Protein AF-A0A1F8WIN5-F1 (afdb_monomer_lite)

pLDDT: mean 95.8, std 5.69, range [61.94, 98.75]

Foldseek 3Di:
DQLLVVLCVLQPDPQLVVLLLQLLVLLVVLVVCCVVDVVSSVVSNVSSVVSNVVSCVVSVHDDPCVVPVCNNVSSVVNSVCVVVVPDD

Secondary structure (DSSP, 8-state):
--HHHHHHHH---HHHHHHHHHHHHHHHHHHHHTTT-HHHHHHHHHHHHHHHHHHHHHHTS--GGGT-THHHHHHHHHHHHHHTT---

Radius of gyration: 13.03 Å; chains: 1; bounding box: 26×27×37 Å

Structure (mmCIF, N/CA/C/O backbone):
data_AF-A0A1F8WIN5-F1
#
_entry.id   AF-A0A1F8WIN5-F1
#
loop_
_atom_site.group_PDB
_atom_site.id
_atom_site.type_symbol
_atom_site.label_atom_id
_atom_site.label_alt_id
_atom_site.label_comp_id
_atom_site.label_asym_id
_atom_site.label_entity_id
_atom_site.label_seq_id
_atom_site.pdbx_PDB_ins_code
_atom_site.Cartn_x
_atom_site.Cartn_y
_atom_site.Cartn_z
_atom_site.occupancy
_atom_site.B_iso_or_equiv
_atom_site.auth_seq_id
_atom_site.auth_comp_id
_atom_site.auth_asym_id
_atom_site.auth_atom_id
_atom_site.pdbx_PDB_model_nu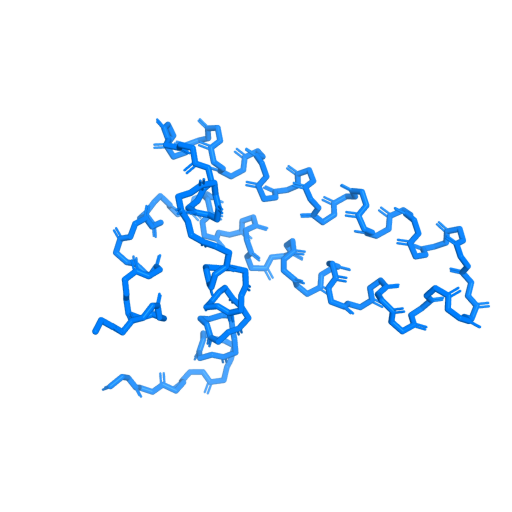m
ATOM 1 N N . MET A 1 1 ? 8.631 7.337 17.458 1.00 67.25 1 MET A N 1
ATOM 2 C CA . MET A 1 1 ? 7.398 6.898 16.776 1.00 67.25 1 MET A CA 1
ATOM 3 C C . MET A 1 1 ? 7.734 5.649 15.980 1.00 67.25 1 MET A C 1
ATOM 5 O O . MET A 1 1 ? 8.732 5.662 15.267 1.00 67.25 1 MET A O 1
ATOM 9 N N . ASN A 1 2 ? 7.012 4.550 16.188 1.00 87.88 2 ASN A N 1
ATOM 10 C CA . ASN A 1 2 ? 7.277 3.289 15.497 1.00 87.88 2 ASN A CA 1
ATOM 11 C C . ASN A 1 2 ? 6.254 3.154 14.371 1.00 87.88 2 ASN A C 1
ATOM 13 O O . ASN A 1 2 ? 5.198 2.565 14.568 1.00 87.88 2 ASN A O 1
ATOM 17 N N . PHE A 1 3 ? 6.581 3.686 13.191 1.00 93.06 3 PHE A N 1
ATOM 18 C CA . PHE A 1 3 ? 5.640 3.759 12.071 1.00 93.06 3 PHE A CA 1
ATOM 19 C C . PHE A 1 3 ? 5.021 2.406 11.691 1.00 93.06 3 PHE A C 1
ATOM 21 O O . PHE A 1 3 ? 3.891 2.379 11.220 1.00 93.06 3 PHE A O 1
ATOM 28 N N . VAL A 1 4 ? 5.734 1.287 11.885 1.00 93.56 4 VAL A N 1
ATOM 29 C CA . VAL A 1 4 ? 5.214 -0.063 11.597 1.00 93.56 4 VAL A CA 1
ATOM 30 C C . VAL A 1 4 ? 4.170 -0.494 12.630 1.00 93.56 4 VAL A C 1
ATOM 32 O O . VAL A 1 4 ? 3.168 -1.109 12.266 1.00 93.56 4 VAL A O 1
ATOM 35 N N . GLU A 1 5 ? 4.382 -0.162 13.905 1.00 91.12 5 GLU A N 1
ATOM 36 C CA . GLU A 1 5 ? 3.387 -0.395 14.958 1.00 91.12 5 GLU A CA 1
ATOM 37 C C . GLU A 1 5 ? 2.162 0.500 14.740 1.00 91.12 5 GLU A C 1
ATOM 39 O O . GLU A 1 5 ? 1.030 0.014 14.703 1.00 91.12 5 GLU A O 1
ATOM 44 N N . ASP A 1 6 ? 2.397 1.786 14.474 1.00 93.38 6 ASP A N 1
ATOM 45 C CA . ASP A 1 6 ? 1.346 2.766 14.200 1.00 93.38 6 ASP A CA 1
ATOM 46 C C . ASP A 1 6 ? 0.516 2.355 12.972 1.00 93.38 6 ASP A C 1
ATOM 48 O O . ASP A 1 6 ? -0.711 2.446 12.983 1.00 93.38 6 ASP A O 1
ATOM 52 N N . TYR A 1 7 ? 1.155 1.798 11.934 1.00 93.25 7 TYR A N 1
ATOM 53 C CA . TYR A 1 7 ? 0.476 1.286 10.740 1.00 93.25 7 TYR A CA 1
ATOM 54 C C . TYR A 1 7 ? -0.604 0.250 11.080 1.00 93.25 7 TYR A C 1
ATOM 56 O O . TYR A 1 7 ? -1.707 0.293 10.530 1.00 93.25 7 TYR A O 1
ATOM 64 N N . ASN A 1 8 ? -0.316 -0.664 12.011 1.00 90.81 8 ASN A N 1
ATOM 65 C CA . ASN A 1 8 ? -1.259 -1.698 12.432 1.00 90.81 8 ASN A CA 1
ATOM 66 C C . ASN A 1 8 ? -2.451 -1.121 13.217 1.00 90.81 8 ASN A C 1
ATOM 68 O O . ASN A 1 8 ? -3.551 -1.681 13.171 1.00 90.81 8 ASN A O 1
ATOM 72 N N . GLN A 1 9 ? -2.234 -0.011 13.928 1.00 91.38 9 GLN A N 1
ATOM 73 C CA . GLN A 1 9 ? -3.260 0.676 14.711 1.00 91.38 9 GLN A CA 1
ATOM 74 C C . GLN A 1 9 ? -4.171 1.555 13.852 1.00 91.38 9 GLN A C 1
ATOM 76 O O . GLN A 1 9 ? -5.357 1.659 14.158 1.00 91.38 9 GLN A O 1
ATOM 81 N N . ILE A 1 10 ? -3.649 2.159 12.781 1.00 93.25 10 ILE A N 1
ATOM 82 C CA . ILE A 1 10 ? -4.425 3.053 11.905 1.00 93.25 10 ILE A CA 1
ATOM 83 C C . ILE A 1 10 ? -5.192 2.312 10.795 1.00 93.25 10 ILE A C 1
ATOM 85 O O . ILE A 1 10 ? -6.151 2.874 10.272 1.00 93.25 10 ILE A O 1
ATOM 89 N N . HIS A 1 11 ? -4.835 1.056 10.493 1.00 95.69 11 HIS A N 1
ATOM 90 C CA . HIS A 1 11 ? -5.581 0.158 9.597 1.00 95.69 11 HIS A CA 1
ATOM 91 C C . HIS A 1 11 ? -6.192 -0.971 10.427 1.00 95.69 11 HIS A C 1
ATOM 93 O O . HIS A 1 11 ? -5.522 -1.972 10.690 1.00 95.69 11 HIS A O 1
ATOM 99 N N . GLN A 1 12 ? -7.437 -0.824 10.886 1.00 95.31 12 GLN A N 1
ATOM 100 C CA . GLN A 1 12 ? -8.091 -1.826 11.743 1.00 95.31 12 GLN A CA 1
ATOM 101 C C . GLN A 1 12 ? -9.123 -2.664 10.998 1.00 95.31 12 GLN A C 1
ATOM 103 O O . GLN A 1 12 ? -9.347 -3.818 11.372 1.00 95.31 12 GLN A O 1
ATOM 108 N N . ASN A 1 13 ? -9.710 -2.120 9.930 1.00 97.69 13 ASN A N 1
ATOM 109 C CA . ASN A 1 13 ? -10.732 -2.806 9.161 1.00 97.69 13 ASN A CA 1
ATOM 110 C C . ASN A 1 13 ? -10.138 -4.069 8.491 1.00 97.69 13 ASN A C 1
ATOM 112 O O . ASN A 1 13 ? -9.095 -3.992 7.829 1.00 97.69 13 ASN A O 1
ATOM 116 N N . PRO A 1 14 ? -10.773 -5.248 8.641 1.00 97.44 14 PRO A N 1
ATOM 117 C CA . PRO A 1 14 ? -10.262 -6.492 8.069 1.00 97.44 14 PRO A CA 1
ATOM 118 C C . PRO A 1 14 ? -10.216 -6.477 6.535 1.00 97.44 14 PRO A C 1
ATOM 120 O O . PRO A 1 14 ? -9.284 -7.036 5.961 1.00 97.44 14 PRO A O 1
ATOM 123 N N . VAL A 1 15 ? -11.164 -5.805 5.872 1.00 98.12 15 VAL A N 1
ATOM 124 C CA . VAL A 1 15 ? -11.189 -5.643 4.408 1.00 98.12 15 VAL A CA 1
ATOM 125 C C . VAL A 1 15 ? -10.020 -4.775 3.956 1.00 98.12 15 VAL A C 1
ATOM 127 O O . VAL A 1 15 ? -9.310 -5.146 3.024 1.00 98.12 15 VAL A O 1
ATOM 130 N N . ASN A 1 16 ? -9.759 -3.672 4.663 1.00 98.38 16 ASN A N 1
ATOM 131 C CA . ASN A 1 16 ? -8.608 -2.811 4.401 1.00 98.38 16 ASN A CA 1
ATOM 132 C C . ASN A 1 16 ? -7.294 -3.605 4.493 1.00 98.38 16 ASN A C 1
ATOM 134 O O . ASN A 1 16 ? -6.528 -3.682 3.533 1.00 98.38 16 ASN A O 1
ATOM 138 N N . ARG A 1 17 ? -7.088 -4.311 5.611 1.00 97.56 17 ARG A N 1
ATOM 139 C CA . ARG A 1 17 ? -5.906 -5.163 5.811 1.00 97.56 17 ARG A CA 1
ATOM 140 C C . ARG A 1 17 ? -5.763 -6.229 4.725 1.00 97.56 17 ARG A C 1
ATOM 142 O O . ARG A 1 17 ? -4.654 -6.441 4.247 1.00 97.56 17 ARG A O 1
ATOM 149 N N . ALA A 1 18 ? -6.850 -6.892 4.330 1.00 98.25 18 ALA A N 1
ATOM 150 C CA . ALA A 1 18 ? -6.820 -7.915 3.286 1.00 98.25 18 ALA A CA 1
ATOM 151 C C . ALA A 1 18 ? -6.416 -7.333 1.924 1.00 98.25 18 ALA A C 1
ATOM 153 O O . ALA A 1 18 ? -5.541 -7.878 1.253 1.00 98.25 18 ALA A O 1
ATOM 154 N N . LEU A 1 19 ? -6.992 -6.192 1.543 1.00 98.56 19 LEU A N 1
ATOM 155 C CA . LEU A 1 19 ? -6.647 -5.520 0.295 1.00 98.56 19 LEU A CA 1
ATOM 156 C C . LEU A 1 19 ? -5.213 -4.982 0.308 1.00 98.56 19 LEU A C 1
ATOM 158 O O . LEU A 1 19 ? -4.520 -5.086 -0.699 1.00 98.56 19 LEU A O 1
ATOM 162 N N . HIS A 1 20 ? -4.719 -4.504 1.450 1.00 98.06 20 HIS A N 1
ATOM 163 C CA . HIS A 1 20 ? -3.318 -4.112 1.616 1.00 98.06 20 HIS A CA 1
ATOM 164 C C . HIS A 1 20 ? -2.363 -5.309 1.538 1.00 98.06 20 HIS A C 1
ATOM 166 O O . HIS A 1 20 ? -1.302 -5.204 0.925 1.00 98.06 20 HIS A O 1
ATOM 172 N N . MET A 1 21 ? -2.746 -6.472 2.080 1.00 98.06 21 MET A N 1
ATOM 173 C CA . MET A 1 21 ? -1.951 -7.703 1.980 1.00 98.06 21 MET A CA 1
ATOM 174 C C . MET A 1 21 ? -1.718 -8.156 0.535 1.00 98.06 21 MET A C 1
ATOM 176 O O . MET A 1 21 ? -0.689 -8.776 0.267 1.00 98.06 21 MET A O 1
ATOM 180 N N . VAL A 1 22 ? -2.637 -7.833 -0.380 1.00 98.31 22 VAL A N 1
ATOM 181 C CA . VAL A 1 22 ? -2.504 -8.103 -1.821 1.00 98.31 22 VAL A CA 1
ATOM 182 C C . VAL A 1 22 ? -1.879 -6.917 -2.564 1.00 98.31 22 VAL A C 1
ATOM 184 O O . VAL A 1 22 ? -1.013 -7.101 -3.416 1.00 98.31 22 VAL A O 1
ATOM 187 N N . GLY A 1 23 ? -2.285 -5.692 -2.236 1.00 98.50 23 GLY A N 1
ATOM 188 C CA . GLY A 1 23 ? -1.864 -4.481 -2.935 1.00 98.50 23 GLY A CA 1
ATOM 189 C C . GLY A 1 23 ? -0.393 -4.125 -2.723 1.00 98.50 23 GLY A C 1
ATOM 190 O O . GLY A 1 23 ? 0.292 -3.803 -3.691 1.00 98.50 23 GLY A O 1
ATOM 191 N N . ILE A 1 24 ? 0.121 -4.245 -1.493 1.00 98.38 24 ILE A N 1
ATOM 192 C CA . ILE A 1 24 ? 1.530 -3.959 -1.174 1.00 98.38 24 ILE A CA 1
ATOM 193 C C . ILE A 1 24 ? 2.487 -4.810 -2.028 1.00 98.38 24 ILE A C 1
ATOM 195 O O . ILE A 1 24 ? 3.318 -4.225 -2.724 1.00 98.38 24 ILE A O 1
ATOM 199 N N . PRO A 1 25 ? 2.394 -6.156 -2.054 1.00 98.38 25 PRO A N 1
ATOM 200 C CA . PRO A 1 25 ? 3.297 -6.957 -2.870 1.00 98.38 25 PRO A CA 1
ATOM 201 C C . PRO A 1 25 ? 3.078 -6.732 -4.367 1.00 98.38 25 PRO A C 1
ATOM 203 O O . PRO A 1 25 ? 4.055 -6.758 -5.103 1.00 98.38 25 PRO A O 1
ATOM 206 N N . ALA A 1 26 ? 1.854 -6.448 -4.831 1.00 98.56 26 ALA A N 1
ATOM 207 C CA . ALA A 1 26 ? 1.616 -6.104 -6.235 1.00 98.56 26 ALA A CA 1
ATOM 208 C C . ALA A 1 26 ? 2.380 -4.833 -6.653 1.00 98.56 26 ALA A C 1
ATOM 210 O O . ALA A 1 26 ? 3.070 -4.838 -7.674 1.00 98.56 26 ALA A O 1
ATOM 211 N N . VAL A 1 27 ? 2.339 -3.777 -5.830 1.00 98.56 27 VAL A N 1
ATOM 212 C CA . VAL A 1 27 ? 3.137 -2.563 -6.062 1.00 98.56 27 VAL A CA 1
ATOM 213 C C . VAL A 1 27 ? 4.631 -2.880 -5.992 1.00 98.56 27 VAL A C 1
ATOM 215 O O . VAL A 1 27 ? 5.369 -2.476 -6.885 1.00 98.56 27 VAL A O 1
ATOM 218 N N . LEU A 1 28 ? 5.095 -3.645 -5.000 1.00 98.31 28 LEU A N 1
ATOM 219 C CA . LEU A 1 28 ? 6.520 -3.976 -4.866 1.00 98.31 28 LEU A CA 1
ATOM 220 C C . LEU A 1 28 ? 7.057 -4.802 -6.040 1.00 98.31 28 LEU A C 1
ATOM 222 O O . LEU A 1 28 ? 8.142 -4.506 -6.530 1.00 98.31 28 LEU A O 1
ATOM 226 N N . LEU A 1 29 ? 6.302 -5.796 -6.513 1.00 98.19 29 LEU A N 1
ATOM 227 C CA . LEU A 1 29 ? 6.663 -6.633 -7.662 1.00 98.19 29 LEU A CA 1
ATOM 228 C C . LEU A 1 29 ? 6.641 -5.852 -8.978 1.00 98.19 29 LEU A C 1
ATOM 230 O O . LEU A 1 29 ? 7.418 -6.160 -9.880 1.00 98.19 29 LEU A O 1
ATOM 234 N N . SER A 1 30 ? 5.793 -4.825 -9.088 1.00 98.44 30 SER A N 1
ATOM 235 C CA . SER A 1 30 ? 5.737 -3.989 -10.289 1.00 98.44 30 SER A CA 1
ATOM 236 C C . SER A 1 30 ? 7.037 -3.213 -10.543 1.00 98.44 30 SER A C 1
ATOM 238 O O . SER A 1 30 ? 7.399 -2.996 -11.696 1.00 98.44 30 SER A O 1
ATOM 240 N N . LEU A 1 31 ? 7.774 -2.841 -9.487 1.00 97.94 31 LEU A N 1
ATOM 241 C CA . LEU A 1 31 ? 8.979 -2.011 -9.592 1.00 97.94 31 LEU A CA 1
ATOM 242 C C . LEU A 1 31 ? 10.129 -2.698 -10.351 1.00 97.94 31 LEU A C 1
ATOM 244 O O . LEU A 1 31 ? 10.612 -2.115 -11.321 1.00 97.94 31 LEU A O 1
ATOM 248 N N . PRO A 1 32 ? 10.580 -3.918 -9.987 1.00 97.94 32 PRO A N 1
ATOM 249 C CA . PRO A 1 32 ? 11.584 -4.623 -10.778 1.00 97.94 32 PRO A CA 1
ATOM 250 C C . PRO A 1 32 ? 11.028 -5.069 -12.135 1.00 97.94 32 PRO A C 1
ATOM 252 O O . PRO A 1 32 ? 11.758 -5.055 -13.124 1.00 97.94 32 PRO A O 1
ATOM 255 N N . LEU A 1 33 ? 9.735 -5.419 -12.209 1.00 98.00 33 LEU A N 1
ATOM 256 C CA . LEU A 1 33 ? 9.110 -5.860 -13.456 1.00 98.00 33 LEU A CA 1
ATOM 257 C C . LEU A 1 33 ? 9.086 -4.755 -14.515 1.00 98.00 33 LEU A C 1
ATOM 259 O O . LEU A 1 33 ? 9.121 -5.065 -15.700 1.00 98.00 33 LEU A O 1
ATOM 263 N N . PHE A 1 34 ? 9.094 -3.482 -14.114 1.00 97.94 34 PHE A N 1
ATOM 264 C CA . PHE A 1 34 ? 9.138 -2.347 -15.036 1.00 97.94 34 PHE A CA 1
ATOM 265 C C . PHE A 1 34 ? 10.322 -2.411 -16.011 1.00 97.94 34 PHE A C 1
ATOM 267 O O . PHE A 1 34 ? 10.187 -2.018 -17.168 1.00 97.94 34 PHE A O 1
ATOM 274 N N . PHE A 1 35 ? 11.456 -2.966 -15.574 1.00 97.50 35 PHE A N 1
ATOM 275 C CA . PHE A 1 35 ? 12.660 -3.121 -16.396 1.00 97.50 35 PHE A CA 1
ATOM 276 C C . PHE A 1 35 ? 12.640 -4.361 -17.302 1.00 97.50 35 PHE A C 1
ATOM 278 O O . PHE A 1 35 ? 13.528 -4.514 -18.137 1.00 97.50 35 PHE A O 1
ATOM 285 N N . TRP A 1 36 ? 11.647 -5.239 -17.145 1.00 97.44 36 TRP A N 1
ATOM 286 C CA . TRP A 1 36 ? 11.489 -6.465 -17.929 1.00 97.44 36 TRP A CA 1
ATOM 287 C C . TRP A 1 36 ? 10.281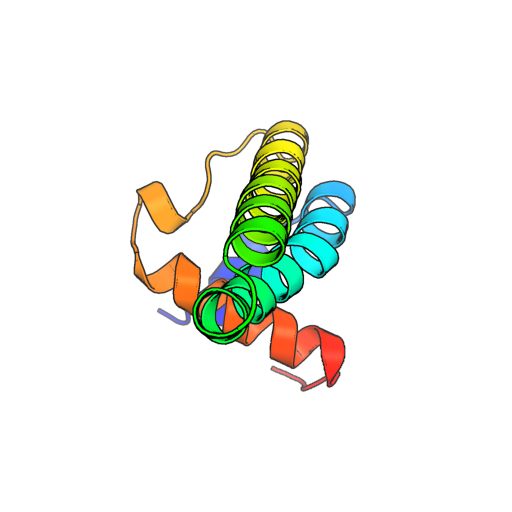 -6.388 -18.869 1.00 97.44 36 TRP A C 1
ATOM 289 O O . TRP A 1 36 ? 10.408 -6.607 -20.069 1.00 97.44 36 TRP A O 1
ATOM 299 N N . ASP A 1 37 ? 9.112 -6.033 -18.333 1.00 97.81 37 ASP A N 1
ATOM 300 C CA . ASP A 1 37 ? 7.888 -5.774 -19.085 1.00 97.81 37 ASP A CA 1
ATOM 301 C C . ASP A 1 37 ? 7.088 -4.645 -18.420 1.00 97.81 37 ASP A C 1
ATOM 303 O O . ASP A 1 37 ? 6.347 -4.831 -17.447 1.00 97.81 37 ASP A O 1
ATOM 307 N N . TRP A 1 38 ? 7.224 -3.444 -18.981 1.00 98.12 38 TRP A N 1
ATOM 308 C CA . TRP A 1 38 ? 6.585 -2.239 -18.464 1.00 98.12 38 TRP A CA 1
ATOM 309 C C . TRP A 1 38 ? 5.050 -2.286 -18.517 1.00 98.12 38 TRP A C 1
ATOM 311 O O . TRP A 1 38 ? 4.405 -1.579 -17.743 1.00 98.12 38 TRP A O 1
ATOM 321 N N . ARG A 1 39 ? 4.437 -3.107 -19.388 1.00 98.44 39 ARG A N 1
ATOM 322 C CA . ARG A 1 39 ? 2.971 -3.211 -19.497 1.00 98.44 39 ARG A CA 1
ATOM 323 C C . ARG A 1 39 ? 2.409 -3.983 -18.315 1.00 98.44 39 ARG A C 1
ATOM 325 O O . ARG A 1 39 ? 1.467 -3.520 -17.672 1.00 98.44 39 ARG A O 1
ATOM 332 N N . TRP A 1 40 ? 3.019 -5.127 -17.998 1.00 97.94 40 TRP A N 1
ATOM 333 C CA . TRP A 1 40 ? 2.662 -5.889 -16.802 1.00 97.94 40 TRP A CA 1
ATOM 334 C C . TRP A 1 40 ? 2.979 -5.115 -15.527 1.00 97.94 40 TRP A C 1
ATOM 336 O O . TRP A 1 40 ? 2.169 -5.118 -14.601 1.00 97.94 40 TRP A O 1
ATOM 346 N N . ALA A 1 41 ? 4.109 -4.405 -15.491 1.00 98.44 41 ALA A N 1
ATOM 347 C CA . ALA A 1 41 ? 4.453 -3.535 -14.374 1.00 98.44 41 ALA A CA 1
ATOM 348 C C . ALA A 1 41 ? 3.398 -2.448 -14.154 1.00 98.44 41 ALA A C 1
ATOM 350 O O . ALA A 1 41 ? 2.902 -2.300 -13.041 1.00 98.44 41 ALA A O 1
ATOM 351 N N . LEU A 1 42 ? 2.995 -1.737 -15.211 1.00 98.56 42 LEU A N 1
ATOM 352 C CA . LEU A 1 42 ? 1.956 -0.715 -15.120 1.00 98.56 42 LEU A CA 1
ATOM 353 C C . LEU A 1 42 ? 0.627 -1.311 -14.635 1.00 98.56 42 LEU A C 1
ATOM 355 O O . LEU A 1 42 ? 0.009 -0.759 -13.729 1.00 98.56 42 LEU A O 1
ATOM 359 N N . GLY A 1 43 ? 0.225 -2.467 -15.174 1.00 98.50 43 GLY A N 1
ATOM 360 C CA . GLY A 1 43 ? -0.977 -3.177 -14.736 1.00 98.50 43 GLY A CA 1
ATOM 361 C C . GLY A 1 43 ? -0.946 -3.531 -13.245 1.00 98.50 43 GLY A C 1
ATOM 362 O O . GLY A 1 43 ? -1.879 -3.199 -12.513 1.00 98.50 43 GLY A O 1
ATOM 363 N N . LEU A 1 44 ? 0.140 -4.149 -12.771 1.00 98.38 44 LEU A N 1
ATOM 364 C CA . LEU A 1 44 ? 0.310 -4.515 -11.360 1.00 98.38 44 LEU A CA 1
ATOM 365 C C . LEU A 1 44 ? 0.394 -3.296 -10.442 1.00 98.38 44 LEU A C 1
ATOM 367 O O . LEU A 1 44 ? -0.206 -3.309 -9.368 1.00 98.38 44 LEU A O 1
ATOM 371 N N . PHE A 1 45 ? 1.095 -2.244 -10.864 1.00 98.69 45 PHE A N 1
ATOM 372 C CA . PHE A 1 45 ? 1.201 -0.997 -10.115 1.00 98.69 45 P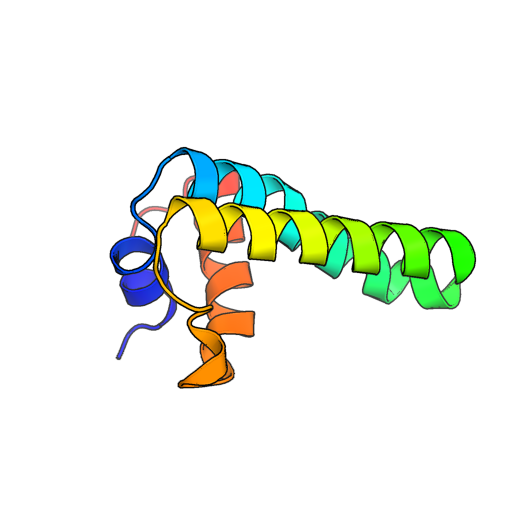HE A CA 1
ATOM 373 C C . PHE A 1 45 ? -0.182 -0.369 -9.926 1.00 98.69 45 PHE A C 1
ATOM 375 O O . PHE A 1 45 ? -0.588 -0.090 -8.797 1.00 98.69 45 PHE A O 1
ATOM 382 N N . SER A 1 46 ? -0.942 -0.204 -11.013 1.00 98.62 46 SER A N 1
ATOM 383 C CA . SER A 1 46 ? -2.287 0.371 -10.971 1.00 98.62 46 SER A CA 1
ATOM 384 C C . SER A 1 46 ? -3.247 -0.475 -10.136 1.00 98.62 46 SER A C 1
ATOM 386 O O . SER A 1 46 ? -3.910 0.062 -9.251 1.00 98.62 46 SER A O 1
ATOM 388 N N . VAL A 1 47 ? -3.299 -1.793 -10.355 1.00 98.56 47 VAL A N 1
ATOM 389 C CA . VAL A 1 47 ? -4.179 -2.694 -9.587 1.00 98.56 47 VAL A CA 1
ATOM 390 C C . VAL A 1 47 ? -3.794 -2.721 -8.106 1.00 98.56 47 VAL A C 1
ATOM 392 O O . VAL A 1 47 ? -4.668 -2.643 -7.242 1.00 98.56 47 VAL A O 1
ATOM 395 N N . GLY A 1 48 ? -2.496 -2.768 -7.794 1.00 98.62 48 GLY A N 1
ATOM 396 C CA . GLY A 1 48 ? -2.000 -2.765 -6.421 1.00 98.62 48 GLY A CA 1
ATOM 397 C C . GLY A 1 48 ? -2.365 -1.490 -5.657 1.00 98.62 48 GLY A C 1
ATOM 398 O O . GLY A 1 48 ? -2.743 -1.555 -4.485 1.00 98.62 48 GLY A O 1
ATOM 399 N N . TRP A 1 49 ? -2.322 -0.332 -6.319 1.00 98.62 49 TRP A N 1
ATOM 400 C CA . TRP A 1 49 ? -2.811 0.923 -5.748 1.00 98.62 49 TRP A CA 1
ATOM 401 C C . TRP A 1 49 ? -4.330 0.955 -5.605 1.00 98.62 49 TRP A C 1
ATOM 403 O O . TRP A 1 49 ? -4.816 1.359 -4.550 1.00 98.62 49 TRP A O 1
ATOM 413 N N . ILE A 1 50 ? -5.083 0.493 -6.609 1.00 98.75 50 ILE A N 1
ATOM 414 C CA . ILE A 1 50 ? -6.551 0.424 -6.543 1.00 98.75 50 ILE A CA 1
ATOM 415 C C . ILE A 1 50 ? -6.993 -0.390 -5.326 1.00 98.75 50 ILE A C 1
ATOM 417 O O . ILE A 1 50 ? -7.830 0.083 -4.565 1.00 98.75 50 ILE A O 1
ATOM 421 N N . PHE A 1 51 ? -6.406 -1.565 -5.084 1.00 98.62 51 PHE A N 1
ATOM 422 C CA . PHE A 1 51 ? -6.735 -2.362 -3.900 1.00 98.62 51 PHE A CA 1
ATOM 423 C C . PHE A 1 51 ? -6.475 -1.605 -2.595 1.00 98.62 51 PHE A C 1
ATOM 425 O O . PHE A 1 51 ? -7.347 -1.587 -1.730 1.00 98.62 51 PHE A O 1
ATOM 432 N N . GLN A 1 52 ? -5.334 -0.926 -2.463 1.00 98.50 52 GLN A N 1
ATOM 433 C CA . GLN A 1 52 ? -5.036 -0.137 -1.262 1.00 98.50 52 GLN A CA 1
ATOM 434 C C . GLN A 1 52 ? -6.029 1.023 -1.073 1.00 98.50 52 GLN A C 1
ATOM 436 O O . GLN A 1 52 ? -6.583 1.197 0.010 1.00 98.50 52 GLN A O 1
ATOM 441 N N . PHE A 1 53 ? -6.345 1.780 -2.128 1.00 98.50 53 PHE A N 1
ATOM 442 C CA . PHE A 1 53 ? -7.323 2.869 -2.036 1.00 98.50 53 PHE A CA 1
ATOM 443 C C . PHE A 1 53 ? -8.743 2.374 -1.743 1.00 98.50 53 PHE A C 1
ATOM 445 O O . PHE A 1 53 ? -9.440 2.977 -0.927 1.00 98.50 53 PHE A O 1
ATOM 452 N N . VAL A 1 54 ? -9.165 1.261 -2.349 1.00 98.62 54 VAL A N 1
ATOM 453 C CA . VAL A 1 54 ? -10.451 0.621 -2.036 1.00 98.62 54 VAL A CA 1
ATOM 454 C C . VAL A 1 54 ? -10.472 0.167 -0.575 1.00 98.62 54 VAL A C 1
ATOM 456 O O . VAL A 1 54 ? -11.460 0.398 0.116 1.00 98.62 54 VAL A O 1
ATOM 459 N N . GLY A 1 55 ? -9.373 -0.390 -0.059 1.00 98.38 55 GLY A N 1
ATOM 460 C CA . GLY A 1 55 ? -9.226 -0.717 1.361 1.00 98.38 55 GLY A CA 1
ATOM 461 C C . GLY A 1 55 ? -9.457 0.488 2.270 1.00 98.38 55 GLY A C 1
ATOM 462 O O . GLY A 1 55 ? -10.236 0.408 3.221 1.00 98.38 55 GLY A O 1
ATOM 463 N N . HIS A 1 56 ? -8.868 1.631 1.926 1.00 98.06 56 HIS A N 1
ATOM 464 C CA . HIS A 1 56 ? -9.094 2.890 2.634 1.00 98.06 56 HIS A CA 1
ATOM 465 C C . HIS A 1 56 ? -10.532 3.414 2.527 1.00 98.06 56 HIS A C 1
ATOM 467 O O . HIS A 1 56 ? -11.041 3.970 3.502 1.00 98.06 56 HIS A O 1
ATOM 473 N N . ALA A 1 57 ? -11.221 3.186 1.406 1.00 97.94 57 ALA A N 1
ATOM 474 C CA . ALA A 1 57 ? -12.640 3.512 1.285 1.00 97.94 57 ALA A CA 1
ATOM 475 C C . ALA A 1 57 ? -13.498 2.719 2.292 1.00 97.94 57 ALA A C 1
ATOM 477 O O . ALA A 1 57 ? -14.399 3.290 2.900 1.00 97.94 57 ALA A O 1
ATOM 478 N N . PHE A 1 58 ? -13.176 1.441 2.542 1.00 97.81 58 PHE A N 1
ATOM 479 C CA . PHE A 1 58 ? -13.830 0.633 3.585 1.00 97.81 58 PHE A CA 1
ATOM 480 C C . PHE A 1 58 ? -13.424 1.022 5.015 1.00 97.81 58 PHE A C 1
ATOM 482 O O . PHE A 1 58 ? -14.215 0.867 5.945 1.00 97.81 58 PHE A O 1
ATOM 489 N N . GLU A 1 59 ? -12.197 1.501 5.226 1.00 97.44 59 GLU A N 1
ATOM 490 C CA . GLU A 1 59 ? -11.745 2.014 6.530 1.00 97.44 59 GLU A CA 1
ATOM 491 C C . GLU A 1 59 ? -12.391 3.360 6.882 1.00 97.44 59 GLU A C 1
ATOM 493 O O . GLU A 1 59 ? -12.495 3.695 8.060 1.00 97.44 59 GLU A O 1
ATOM 498 N N . GLY A 1 60 ? -12.803 4.143 5.880 1.00 97.31 60 GLY A N 1
ATOM 499 C CA . GLY A 1 60 ? -13.331 5.497 6.069 1.00 97.31 60 GLY A CA 1
ATOM 500 C C . GLY A 1 60 ? -12.266 6.518 6.488 1.00 97.31 60 GLY A C 1
ATOM 501 O O . GLY A 1 60 ? -12.603 7.622 6.912 1.00 97.31 60 GLY A O 1
ATOM 502 N N . LYS A 1 61 ? -10.978 6.162 6.382 1.00 95.88 61 LYS A N 1
ATOM 503 C CA . LYS A 1 61 ? -9.834 7.025 6.710 1.00 95.88 61 LYS A CA 1
ATOM 504 C C . LYS A 1 61 ? -8.940 7.199 5.487 1.00 95.88 61 LYS A C 1
ATOM 506 O O . LYS A 1 61 ? -8.697 6.215 4.781 1.00 95.88 61 LYS A O 1
ATOM 511 N N . PRO A 1 62 ? -8.390 8.403 5.258 1.00 96.62 62 PRO A N 1
ATOM 512 C CA . PRO A 1 62 ? -7.466 8.621 4.158 1.00 96.62 62 PRO A CA 1
ATOM 513 C C . PRO A 1 62 ? -6.178 7.797 4.337 1.00 96.62 62 PRO A C 1
ATOM 515 O O . PRO A 1 62 ? -5.811 7.449 5.465 1.00 96.62 62 PRO A O 1
ATOM 518 N N . PRO A 1 63 ? -5.458 7.513 3.242 1.00 97.19 63 PRO A N 1
ATOM 519 C CA . PRO A 1 63 ? -4.150 6.880 3.294 1.00 97.19 63 PRO A CA 1
ATOM 520 C C . PRO A 1 63 ? -3.161 7.609 4.202 1.00 97.19 63 PRO A C 1
ATOM 522 O O . PRO A 1 63 ? -2.934 8.812 4.074 1.00 97.19 63 PRO A O 1
ATOM 525 N N . ALA A 1 64 ? -2.516 6.860 5.097 1.00 95.38 64 ALA A N 1
ATOM 526 C CA . ALA A 1 64 ? -1.637 7.424 6.121 1.00 95.38 64 ALA A CA 1
ATOM 527 C C . ALA A 1 64 ? -0.438 8.192 5.537 1.00 95.38 64 ALA A C 1
ATOM 529 O O . ALA A 1 64 ? 0.025 9.173 6.121 1.00 95.38 64 ALA A O 1
ATOM 530 N N . PHE A 1 65 ? 0.037 7.798 4.352 1.00 95.81 65 PHE A N 1
ATOM 531 C CA . PHE A 1 65 ? 1.166 8.455 3.694 1.00 95.81 65 PHE A CA 1
ATOM 532 C C . PHE A 1 65 ? 0.874 9.889 3.234 1.00 95.81 65 PHE A C 1
ATOM 534 O O . PHE A 1 65 ? 1.821 10.632 2.993 1.00 95.81 65 PHE A O 1
ATOM 541 N N . PHE A 1 66 ? -0.398 10.305 3.176 1.00 96.69 66 PHE A N 1
ATOM 542 C CA . PHE A 1 66 ? -0.752 11.713 2.971 1.00 96.69 66 PHE A CA 1
ATOM 543 C C . PHE A 1 66 ? -0.318 12.601 4.141 1.00 96.69 66 PHE A C 1
ATOM 545 O O . PHE A 1 66 ? -0.066 13.784 3.938 1.00 96.69 66 PHE A O 1
ATOM 552 N N . SER A 1 67 ? -0.204 12.044 5.351 1.00 95.00 67 SER A N 1
ATOM 553 C CA . SER A 1 67 ? 0.325 12.776 6.508 1.00 95.00 67 SER A CA 1
ATOM 554 C C . SER A 1 67 ? 1.849 12.713 6.587 1.00 95.00 67 SER A C 1
ATOM 556 O O . SER A 1 67 ? 2.488 13.712 6.907 1.00 95.00 67 SER A O 1
ATOM 558 N N . HIS A 1 68 ? 2.445 11.551 6.293 1.00 96.31 68 HIS A N 1
ATOM 559 C CA . HIS A 1 68 ? 3.895 11.382 6.321 1.00 96.31 68 HIS A CA 1
ATOM 560 C C . HIS A 1 68 ? 4.366 10.264 5.366 1.00 96.31 68 HIS A C 1
ATOM 562 O O . HIS A 1 68 ? 3.967 9.109 5.545 1.00 96.31 68 HIS A O 1
ATOM 568 N N . PRO A 1 69 ? 5.284 10.527 4.414 1.00 96.19 69 PRO A N 1
ATOM 569 C CA . PRO A 1 69 ? 5.733 9.533 3.428 1.00 96.19 69 PRO A CA 1
ATOM 570 C C . PRO A 1 69 ? 6.321 8.243 4.018 1.00 96.19 69 PRO A C 1
ATOM 572 O O . PRO A 1 69 ? 6.250 7.188 3.389 1.00 96.19 69 PRO A O 1
ATOM 575 N N . ALA A 1 70 ? 6.854 8.290 5.246 1.00 96.56 70 ALA A N 1
ATOM 576 C CA . ALA A 1 70 ? 7.372 7.106 5.945 1.00 96.56 70 ALA A CA 1
ATOM 577 C C . ALA A 1 70 ? 6.345 5.962 6.072 1.00 96.56 70 ALA A C 1
ATOM 579 O O . ALA A 1 70 ? 6.748 4.803 6.156 1.00 96.56 70 ALA A O 1
ATOM 580 N N . TYR A 1 71 ? 5.037 6.249 6.025 1.00 97.19 71 TYR A N 1
ATOM 581 C CA . TYR A 1 71 ? 4.004 5.211 6.041 1.00 97.19 71 TYR A CA 1
ATOM 582 C C . TYR A 1 71 ? 4.010 4.303 4.799 1.00 97.19 71 TYR A C 1
ATOM 584 O O . TYR A 1 71 ? 3.535 3.172 4.895 1.00 97.19 71 TYR A O 1
ATOM 592 N N . LEU A 1 72 ? 4.593 4.732 3.670 1.00 96.56 72 LEU A N 1
ATOM 593 C CA . LEU A 1 72 ? 4.822 3.856 2.510 1.00 96.56 72 LEU A CA 1
ATOM 594 C C . LEU A 1 72 ? 5.797 2.729 2.866 1.00 96.56 72 LEU A C 1
ATOM 596 O O . LEU A 1 72 ? 5.531 1.559 2.605 1.00 96.56 72 LEU A O 1
ATOM 600 N N . ILE A 1 73 ? 6.900 3.079 3.531 1.00 97.00 73 ILE A N 1
ATOM 601 C CA . ILE A 1 73 ? 7.919 2.120 3.970 1.00 97.00 73 ILE A CA 1
ATOM 602 C C . ILE A 1 73 ? 7.407 1.291 5.152 1.00 97.00 73 ILE A C 1
ATOM 604 O O . ILE A 1 73 ? 7.642 0.085 5.223 1.00 97.00 73 ILE A O 1
ATOM 608 N N . ALA A 1 74 ? 6.646 1.912 6.055 1.00 97.12 74 ALA A N 1
ATOM 609 C CA . ALA A 1 74 ? 6.021 1.214 7.171 1.00 97.12 74 ALA A CA 1
ATOM 610 C C . ALA A 1 74 ? 5.053 0.119 6.706 1.00 97.12 74 ALA A C 1
A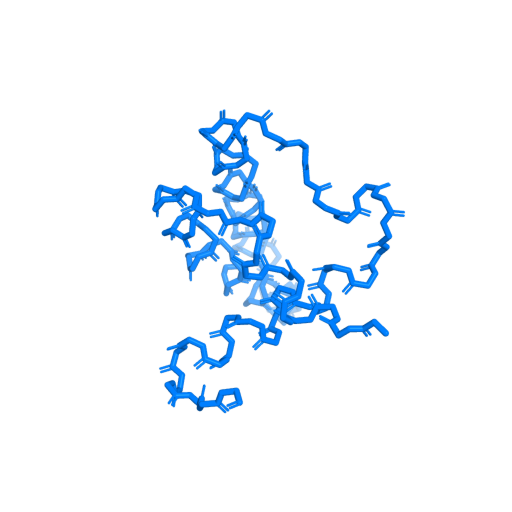TOM 612 O O . ALA A 1 74 ? 5.037 -0.955 7.303 1.00 97.12 74 ALA A O 1
ATOM 613 N N . GLY A 1 75 ? 4.308 0.352 5.618 1.00 96.75 75 GLY A N 1
ATOM 614 C CA . GLY A 1 75 ? 3.449 -0.658 4.998 1.00 96.75 75 GLY A CA 1
ATOM 615 C C . GLY A 1 75 ? 4.227 -1.899 4.552 1.00 96.75 75 GLY A C 1
ATOM 616 O O . GLY A 1 75 ? 3.801 -3.018 4.829 1.00 96.75 75 GLY A O 1
ATOM 617 N N . ILE A 1 76 ? 5.414 -1.721 3.961 1.00 97.62 76 ILE A N 1
ATOM 618 C CA . ILE A 1 76 ? 6.307 -2.832 3.581 1.00 97.62 76 ILE A CA 1
ATOM 619 C C . ILE A 1 76 ? 6.747 -3.616 4.823 1.00 97.62 76 ILE A C 1
ATOM 621 O O . ILE A 1 76 ? 6.664 -4.845 4.849 1.00 97.62 76 ILE A O 1
ATOM 625 N N . GLY A 1 77 ? 7.172 -2.910 5.876 1.00 96.69 77 GLY A N 1
ATOM 626 C CA . GLY A 1 77 ? 7.571 -3.527 7.144 1.00 96.69 77 GLY A CA 1
ATOM 627 C C . GLY A 1 77 ? 6.429 -4.293 7.818 1.00 96.69 77 GLY A C 1
ATOM 628 O O . GLY A 1 77 ? 6.623 -5.418 8.279 1.00 96.69 77 GLY A O 1
ATOM 629 N N . TRP A 1 78 ? 5.224 -3.720 7.834 1.00 96.50 78 TRP A N 1
ATOM 630 C CA . TRP A 1 78 ? 4.019 -4.364 8.356 1.00 96.50 78 TRP A CA 1
ATOM 631 C C . TRP A 1 78 ? 3.662 -5.626 7.563 1.00 96.50 78 TRP A C 1
ATOM 633 O O . TRP A 1 78 ? 3.427 -6.679 8.162 1.00 96.50 78 TRP A O 1
ATOM 643 N N . TRP A 1 79 ? 3.687 -5.548 6.228 1.00 97.25 79 TRP A N 1
ATOM 644 C CA . TRP A 1 79 ? 3.418 -6.684 5.347 1.00 97.25 79 TRP A CA 1
ATOM 645 C C . TRP A 1 79 ? 4.408 -7.821 5.600 1.00 97.25 79 TRP A C 1
ATOM 647 O O . TRP A 1 79 ? 4.000 -8.959 5.831 1.00 97.25 79 TRP A O 1
ATOM 657 N N . PHE A 1 80 ? 5.704 -7.503 5.664 1.00 96.62 80 PHE A N 1
ATOM 658 C CA . PHE A 1 80 ? 6.754 -8.479 5.942 1.00 96.62 80 PHE A CA 1
ATOM 659 C C . PHE A 1 80 ? 6.534 -9.165 7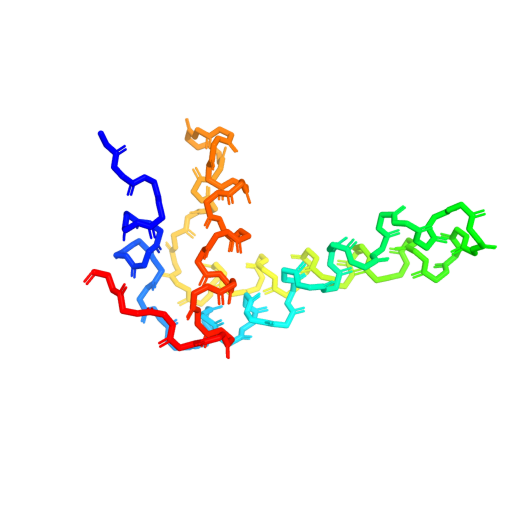.297 1.00 96.62 80 PHE A C 1
ATOM 661 O O . PHE A 1 80 ? 6.506 -10.394 7.378 1.00 96.62 80 PHE A O 1
ATOM 668 N N . ARG A 1 81 ? 6.279 -8.397 8.366 1.00 94.38 81 ARG A N 1
ATOM 669 C CA . ARG A 1 81 ? 5.988 -8.968 9.693 1.00 94.38 81 ARG A CA 1
ATOM 670 C C . ARG A 1 81 ? 4.770 -9.888 9.677 1.00 94.38 81 ARG A C 1
ATOM 672 O O . ARG A 1 81 ? 4.800 -10.930 10.330 1.00 94.38 81 ARG A O 1
ATOM 679 N N . LYS A 1 82 ? 3.713 -9.545 8.931 1.00 93.94 82 LYS A N 1
ATOM 680 C CA . LYS A 1 82 ? 2.513 -10.387 8.808 1.00 93.94 82 LYS A CA 1
ATOM 681 C C . LYS A 1 82 ? 2.761 -11.674 8.029 1.00 93.94 82 LYS A C 1
ATOM 683 O O . LYS A 1 82 ? 2.352 -12.729 8.511 1.00 93.94 82 LYS A O 1
ATOM 688 N N . VAL A 1 83 ? 3.440 -11.605 6.885 1.00 95.81 83 VAL A N 1
ATOM 689 C CA . VAL A 1 83 ? 3.758 -12.780 6.054 1.00 95.81 83 VAL A CA 1
ATOM 690 C C . VAL A 1 83 ? 4.664 -13.754 6.801 1.00 95.81 83 VAL A C 1
ATOM 692 O O . VAL A 1 83 ? 4.371 -14.945 6.863 1.00 95.81 83 VAL A O 1
ATOM 695 N N . PHE A 1 84 ? 5.721 -13.244 7.433 1.00 95.69 84 PHE A N 1
ATOM 696 C CA . PHE A 1 84 ? 6.703 -14.065 8.144 1.00 95.69 84 PHE A CA 1
ATOM 697 C C . PHE A 1 84 ? 6.353 -14.306 9.618 1.00 95.69 84 PHE A C 1
ATOM 699 O O . PHE A 1 84 ? 7.131 -14.924 10.339 1.00 95.69 84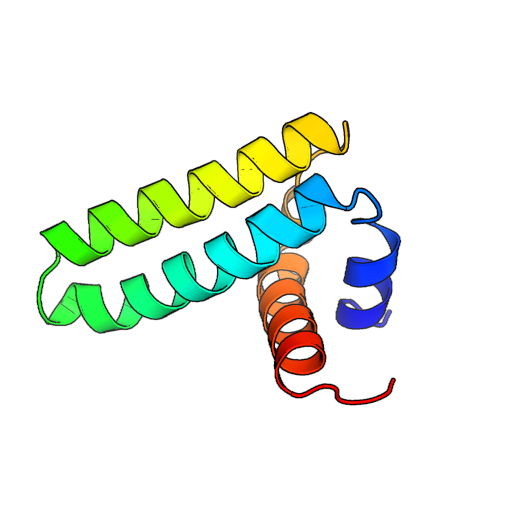 PHE A O 1
ATOM 706 N N . ARG A 1 85 ? 5.178 -13.846 10.074 1.00 91.25 85 ARG A N 1
ATOM 707 C CA . ARG A 1 85 ? 4.680 -14.005 11.453 1.00 91.25 85 ARG A CA 1
ATOM 708 C C . ARG A 1 85 ? 5.700 -13.576 12.521 1.00 91.25 85 ARG A C 1
ATOM 710 O O . ARG A 1 85 ? 5.830 -14.215 13.565 1.00 91.25 85 ARG A O 1
ATOM 717 N N . ILE A 1 86 ? 6.412 -12.483 12.263 1.00 90.00 86 ILE A N 1
ATOM 718 C CA . ILE A 1 86 ? 7.394 -11.912 13.191 1.00 90.00 86 ILE A CA 1
ATOM 719 C C . ILE A 1 86 ? 6.633 -11.200 14.314 1.00 90.00 86 ILE A C 1
ATOM 721 O O . ILE A 1 86 ? 5.748 -10.386 14.045 1.00 90.00 86 ILE A O 1
ATOM 725 N N . LYS A 1 87 ? 6.955 -11.530 15.569 1.00 76.81 87 LYS A N 1
ATOM 726 C CA . LYS A 1 87 ? 6.355 -10.893 16.751 1.00 76.81 87 LYS A CA 1
ATOM 727 C C . LYS A 1 87 ? 6.935 -9.487 16.951 1.00 76.81 87 LYS A C 1
ATOM 729 O O . LYS A 1 87 ? 8.114 -9.274 16.669 1.00 76.81 87 LYS A O 1
ATOM 734 N N . ASN A 1 88 ? 6.085 -8.564 17.401 1.00 61.94 88 ASN A N 1
ATOM 735 C CA . ASN A 1 88 ? 6.476 -7.215 17.818 1.00 61.94 88 ASN A CA 1
ATOM 736 C C . ASN A 1 88 ? 7.135 -7.238 19.197 1.00 61.94 88 ASN A C 1
ATOM 738 O O . ASN A 1 88 ? 6.739 -8.108 20.009 1.00 61.94 88 ASN A O 1
#

Sequence (88 aa):
MNFVEDYNQIHQNPVNRALHMVGIPAVLLSLPLFFWDWRWALGLFSVGWIFQFVGHAFEGKPPAFFSHPAYLIAGIGWWFRKVFRIKN